Protein AF-A0A953I1R5-F1 (afdb_monomer_lite)

Structure (mmCIF, N/CA/C/O backbone):
data_AF-A0A953I1R5-F1
#
_entry.id   AF-A0A953I1R5-F1
#
loop_
_atom_site.group_PDB
_atom_site.id
_atom_site.type_symbol
_atom_site.label_atom_id
_atom_site.label_alt_id
_atom_site.label_comp_id
_atom_site.label_asym_id
_atom_site.label_entity_id
_atom_site.label_seq_id
_atom_site.pdbx_PDB_ins_code
_atom_site.Cartn_x
_atom_site.Cartn_y
_atom_site.Cartn_z
_atom_site.occupancy
_atom_site.B_iso_or_equiv
_atom_site.auth_seq_id
_atom_site.auth_comp_id
_atom_site.auth_asym_id
_atom_site.auth_atom_id
_atom_site.pdbx_PDB_model_num
ATOM 1 N N . MET A 1 1 ? -12.303 -5.192 21.253 1.00 54.03 1 MET A N 1
ATOM 2 C CA . MET A 1 1 ? -12.547 -4.640 19.901 1.00 54.03 1 MET A CA 1
ATOM 3 C C . MET A 1 1 ? -11.752 -5.484 18.921 1.00 54.03 1 MET A C 1
ATOM 5 O O . MET A 1 1 ? -10.636 -5.844 19.264 1.00 54.03 1 MET A O 1
ATOM 9 N N . ALA A 1 2 ? -12.316 -5.871 17.775 1.00 63.72 2 ALA A N 1
ATOM 10 C CA . ALA A 1 2 ? -11.553 -6.625 16.780 1.00 63.72 2 ALA A CA 1
ATOM 11 C C . ALA A 1 2 ? -10.556 -5.683 16.089 1.00 63.72 2 ALA A C 1
ATOM 13 O O . ALA A 1 2 ? -10.964 -4.661 15.534 1.00 63.72 2 ALA A O 1
ATOM 14 N N . THR A 1 3 ? -9.266 -6.005 16.151 1.00 85.06 3 THR A N 1
ATOM 15 C CA . THR A 1 3 ? -8.226 -5.264 15.433 1.00 85.06 3 THR A CA 1
ATOM 16 C C . THR A 1 3 ? -8.381 -5.533 13.940 1.00 85.06 3 THR A C 1
ATOM 18 O O . THR A 1 3 ? -8.310 -6.681 13.507 1.00 85.06 3 THR A O 1
ATOM 21 N N . VAL A 1 4 ? -8.634 -4.482 13.156 1.00 92.19 4 VAL A N 1
ATOM 22 C CA . VAL A 1 4 ? -8.789 -4.595 11.695 1.00 92.19 4 VAL A CA 1
ATOM 23 C C . VAL A 1 4 ? -7.473 -4.403 10.957 1.00 92.19 4 VAL A C 1
ATOM 25 O O . VAL A 1 4 ? -7.328 -4.903 9.850 1.00 92.19 4 VAL A O 1
ATOM 28 N N . CYS A 1 5 ? -6.504 -3.721 11.565 1.00 94.19 5 CYS A N 1
ATOM 29 C CA . CYS A 1 5 ? -5.154 -3.588 11.037 1.00 94.19 5 CYS A CA 1
ATOM 30 C C . CYS A 1 5 ? -4.293 -4.782 11.456 1.00 94.19 5 CYS A C 1
ATOM 32 O O . CYS A 1 5 ? -4.178 -5.100 12.639 1.00 94.19 5 CYS A O 1
ATOM 34 N N . ARG A 1 6 ? -3.672 -5.433 10.481 1.00 95.06 6 ARG A N 1
ATOM 35 C CA . ARG A 1 6 ? -2.666 -6.472 10.678 1.00 95.06 6 ARG A CA 1
ATOM 36 C C . ARG A 1 6 ? -1.278 -5.848 10.738 1.00 95.06 6 ARG A C 1
ATOM 38 O O . ARG A 1 6 ? -1.014 -4.852 10.074 1.00 95.06 6 ARG A O 1
ATOM 45 N N . VAL A 1 7 ? -0.398 -6.460 11.521 1.00 96.06 7 VAL A N 1
ATOM 46 C CA . VAL A 1 7 ? 1.007 -6.034 11.667 1.00 96.06 7 VAL A CA 1
ATOM 47 C C . VAL A 1 7 ? 1.977 -6.993 10.977 1.00 96.06 7 VAL A C 1
ATOM 49 O O . VAL A 1 7 ? 3.136 -6.669 10.772 1.00 96.06 7 VAL A O 1
ATOM 52 N N . ASP A 1 8 ? 1.490 -8.173 10.598 1.00 96.25 8 ASP A N 1
ATOM 53 C CA . ASP A 1 8 ? 2.244 -9.284 10.015 1.00 96.25 8 ASP A CA 1
ATOM 54 C C . ASP A 1 8 ? 1.942 -9.502 8.525 1.00 96.25 8 ASP A C 1
ATOM 56 O O . ASP A 1 8 ? 2.691 -10.186 7.830 1.00 96.25 8 ASP A O 1
ATOM 60 N N . THR A 1 9 ? 0.838 -8.938 8.034 1.00 97.12 9 THR A N 1
ATOM 61 C CA . THR A 1 9 ? 0.295 -9.178 6.693 1.00 97.12 9 THR A CA 1
ATOM 62 C C . THR A 1 9 ? -0.215 -7.876 6.094 1.00 97.12 9 THR A C 1
ATOM 64 O O . THR A 1 9 ? -0.887 -7.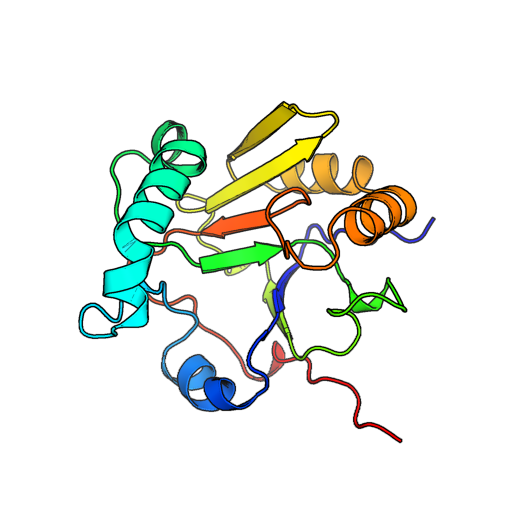093 6.765 1.00 97.12 9 THR A O 1
ATOM 67 N N . LEU A 1 10 ? 0.058 -7.666 4.811 1.00 97.50 10 LEU A N 1
ATOM 68 C CA . LEU A 1 10 ? -0.405 -6.527 4.033 1.00 97.50 10 LEU A CA 1
ATOM 69 C C . LEU A 1 10 ? -1.263 -7.006 2.863 1.00 97.50 10 LEU A C 1
ATOM 71 O O . LEU A 1 10 ? -0.975 -8.012 2.220 1.00 97.50 10 LEU A O 1
ATOM 75 N N . TYR A 1 11 ? -2.333 -6.275 2.572 1.00 96.56 11 TYR A N 1
ATOM 76 C CA . TYR A 1 11 ? -3.325 -6.680 1.587 1.00 96.56 11 TYR A CA 1
ATOM 77 C C . TYR A 1 11 ? -3.275 -5.809 0.338 1.00 96.56 11 TYR A C 1
ATOM 79 O O . TYR A 1 11 ? -3.379 -4.583 0.419 1.00 96.56 11 TYR A O 1
ATOM 87 N N . HIS A 1 12 ? -3.211 -6.454 -0.824 1.00 95.75 12 HIS A N 1
ATOM 88 C CA . HIS A 1 12 ? -3.474 -5.830 -2.117 1.00 95.75 12 HIS A CA 1
ATOM 89 C C . HIS A 1 12 ? -4.841 -6.289 -2.635 1.00 95.75 12 HIS A C 1
ATOM 91 O O . HIS A 1 12 ? -5.020 -7.459 -2.974 1.00 95.75 12 HIS A O 1
ATOM 97 N N . TYR A 1 13 ? -5.824 -5.388 -2.675 1.00 93.62 13 TYR A N 1
ATOM 98 C CA . TYR A 1 13 ? -7.179 -5.707 -3.136 1.00 93.62 13 TYR A CA 1
ATOM 99 C C . TYR A 1 13 ? -7.302 -5.537 -4.652 1.00 93.62 13 TYR A C 1
ATOM 101 O O . TYR A 1 13 ? -6.965 -4.486 -5.201 1.00 93.62 13 TYR A O 1
ATOM 109 N N . LEU A 1 14 ? -7.855 -6.545 -5.327 1.00 92.31 14 LEU A N 1
ATOM 110 C CA . LEU A 1 14 ? -8.052 -6.520 -6.773 1.00 92.31 14 LEU A CA 1
ATOM 111 C C . LEU A 1 14 ? -9.324 -5.755 -7.139 1.00 92.31 14 LEU A C 1
ATOM 113 O O . LEU A 1 14 ? -10.429 -6.297 -7.204 1.00 92.31 14 LEU A O 1
ATOM 117 N N . MET A 1 15 ? -9.157 -4.461 -7.406 1.00 85.88 15 MET A N 1
ATOM 118 C CA . MET A 1 15 ? -10.264 -3.568 -7.767 1.00 85.88 15 MET A CA 1
ATOM 119 C C . MET A 1 15 ? -10.933 -3.967 -9.093 1.00 85.88 15 MET A C 1
ATOM 121 O O . MET A 1 15 ? -12.148 -3.853 -9.226 1.00 85.88 15 MET A O 1
ATOM 125 N N . GLY A 1 16 ? -10.149 -4.475 -10.051 1.00 82.75 16 GLY A N 1
ATOM 126 C CA . GLY A 1 16 ? -10.625 -4.939 -11.361 1.00 82.75 16 GLY A CA 1
ATOM 127 C C . GLY A 1 16 ? -11.177 -6.368 -11.381 1.00 82.75 16 GLY A C 1
ATOM 128 O O . GLY A 1 16 ? -11.577 -6.831 -12.439 1.00 82.75 16 GLY A O 1
ATOM 129 N N . GLY A 1 17 ? -11.209 -7.066 -10.240 1.00 84.88 17 GLY A N 1
ATOM 130 C CA . GLY A 1 17 ? -11.555 -8.489 -10.183 1.00 84.88 17 GLY A CA 1
ATOM 131 C C . GLY A 1 17 ? -10.376 -9.412 -10.504 1.00 84.88 17 GLY A C 1
ATOM 132 O O . GLY A 1 17 ? -9.219 -8.998 -10.476 1.00 84.88 17 GLY A O 1
ATOM 133 N N . ASP A 1 18 ? -10.689 -10.677 -10.780 1.00 91.62 18 ASP A N 1
ATOM 134 C CA . ASP A 1 18 ? -9.712 -11.773 -10.847 1.00 91.62 18 ASP A CA 1
ATOM 135 C C . ASP A 1 18 ? -9.003 -11.894 -12.209 1.00 91.62 18 ASP A C 1
ATOM 137 O O . ASP A 1 18 ? -8.084 -12.698 -12.348 1.00 91.62 18 ASP A O 1
ATOM 141 N N . GLU A 1 19 ? -9.384 -11.096 -13.213 1.00 89.62 19 GLU A N 1
ATOM 142 C CA . GLU A 1 19 ? -8.840 -11.170 -14.582 1.00 89.62 19 GLU A CA 1
ATOM 143 C C . GLU A 1 19 ? -7.319 -10.970 -14.641 1.00 89.62 19 GLU A C 1
ATOM 145 O O . GLU A 1 19 ? -6.639 -11.563 -15.476 1.00 89.62 19 GLU A O 1
ATOM 150 N N . SER A 1 20 ? -6.765 -10.163 -13.733 1.00 89.12 20 SER A N 1
ATOM 151 C CA . SER A 1 20 ? -5.326 -9.903 -13.659 1.00 89.12 20 SER A CA 1
ATOM 152 C C . SER A 1 20 ? -4.541 -10.977 -12.899 1.00 89.12 20 SER A C 1
ATOM 154 O O . SER A 1 20 ? -3.313 -10.998 -13.005 1.00 89.12 20 SER A O 1
ATOM 156 N N . LEU A 1 21 ? -5.202 -11.883 -12.163 1.00 94.00 21 LEU A N 1
ATOM 157 C CA . LEU A 1 21 ? -4.527 -12.875 -11.316 1.00 94.00 21 LEU A CA 1
ATOM 158 C C . LEU A 1 21 ? -3.506 -13.738 -12.063 1.00 94.00 21 LEU A C 1
ATOM 160 O O . LEU A 1 21 ? -2.417 -13.905 -11.519 1.00 94.00 21 LEU A O 1
ATOM 164 N N . PRO A 1 22 ? -3.780 -14.273 -13.273 1.00 94.81 22 PRO A N 1
ATOM 165 C CA . PRO A 1 22 ? -2.790 -15.082 -13.980 1.00 94.81 22 PRO A CA 1
ATOM 166 C C . PRO A 1 22 ? -1.490 -14.314 -14.242 1.00 94.81 22 PRO A C 1
ATOM 168 O O . PRO A 1 22 ? -0.408 -14.844 -14.017 1.00 94.81 22 PRO A O 1
ATOM 171 N N . GLY A 1 23 ? -1.591 -13.042 -14.644 1.00 93.75 23 GLY A N 1
ATOM 172 C CA . GLY A 1 23 ? -0.425 -12.188 -14.870 1.00 93.75 23 GLY A CA 1
ATOM 173 C C . GLY A 1 23 ? 0.314 -11.832 -13.580 1.00 93.75 23 GLY A C 1
ATOM 174 O O . GLY A 1 23 ? 1.541 -11.794 -13.577 1.00 93.75 23 GLY A O 1
ATOM 175 N N . ILE A 1 24 ? -0.415 -11.616 -12.480 1.00 95.56 24 ILE A N 1
ATOM 176 C CA . ILE A 1 24 ? 0.181 -11.348 -11.164 1.00 95.56 24 ILE A CA 1
ATOM 177 C C . ILE A 1 24 ? 0.905 -12.586 -10.620 1.00 95.56 24 ILE A C 1
ATOM 179 O O . ILE A 1 24 ? 1.974 -12.457 -10.037 1.00 95.56 24 ILE A O 1
ATOM 183 N N . LEU A 1 25 ? 0.352 -13.785 -10.806 1.00 96.50 25 LEU A N 1
ATOM 184 C CA . LEU A 1 25 ? 0.991 -15.028 -10.363 1.00 96.50 25 LEU A CA 1
ATOM 185 C C . LEU A 1 25 ? 2.245 -15.363 -11.182 1.00 96.50 25 LEU A C 1
ATOM 187 O O . LEU A 1 25 ? 3.173 -15.953 -10.643 1.00 96.50 25 LEU A O 1
ATOM 191 N N . ASP A 1 26 ? 2.277 -14.978 -12.459 1.00 96.38 26 ASP A N 1
ATOM 192 C CA . ASP A 1 26 ? 3.429 -15.173 -13.347 1.00 96.38 26 ASP A CA 1
ATOM 193 C C . ASP A 1 26 ? 4.551 -14.152 -13.087 1.00 96.38 26 ASP A C 1
ATOM 195 O O . ASP A 1 26 ? 5.720 -14.511 -12.975 1.00 96.38 26 ASP A O 1
ATOM 199 N N . LYS A 1 27 ? 4.202 -12.864 -12.963 1.00 94.88 27 LYS A N 1
ATOM 200 C CA . LYS A 1 27 ? 5.173 -11.750 -12.964 1.00 94.88 27 LYS A CA 1
ATOM 201 C C . LYS A 1 27 ? 5.324 -11.037 -11.622 1.00 94.88 27 LYS A C 1
ATOM 203 O O . LYS A 1 27 ? 6.170 -10.153 -11.491 1.00 94.88 27 LYS A O 1
ATOM 208 N N . GLY A 1 28 ? 4.496 -11.384 -10.643 1.00 96.00 28 GLY A N 1
ATOM 209 C CA . GLY A 1 28 ? 4.342 -10.637 -9.401 1.00 96.00 28 GLY A CA 1
ATOM 210 C C . GLY A 1 28 ? 3.481 -9.378 -9.550 1.00 96.00 28 GLY A C 1
ATOM 211 O O . GLY A 1 28 ? 2.955 -9.047 -10.616 1.00 96.00 28 GLY A O 1
ATOM 212 N N . LEU A 1 29 ? 3.340 -8.649 -8.444 1.00 96.19 29 LEU A N 1
ATOM 213 C CA . LEU A 1 29 ? 2.761 -7.310 -8.426 1.00 96.19 29 LEU A CA 1
ATOM 214 C C . LEU A 1 29 ? 3.798 -6.308 -8.925 1.00 96.19 29 LEU A C 1
ATOM 216 O O . LEU A 1 29 ? 4.806 -6.061 -8.265 1.00 96.19 29 LEU A O 1
ATOM 220 N N . LEU A 1 30 ? 3.526 -5.724 -10.087 1.00 94.94 30 LEU A N 1
ATOM 221 C CA . LEU A 1 30 ? 4.388 -4.738 -10.727 1.00 94.94 30 LEU A CA 1
ATOM 222 C C . LEU A 1 30 ? 3.835 -3.319 -10.536 1.00 94.94 30 LEU A C 1
ATOM 224 O O . LEU A 1 30 ? 2.613 -3.131 -10.591 1.00 94.94 30 LEU A O 1
ATOM 228 N N . PRO A 1 31 ? 4.701 -2.303 -10.364 1.00 93.62 31 PRO A N 1
ATOM 229 C CA . PRO A 1 31 ? 4.267 -0.915 -10.431 1.00 93.62 31 PRO A CA 1
ATOM 230 C C . PRO A 1 31 ? 3.727 -0.601 -11.835 1.00 93.62 31 PRO A C 1
ATOM 232 O O . PRO A 1 31 ? 4.187 -1.152 -12.834 1.00 93.62 31 PRO A O 1
ATOM 235 N N . ALA A 1 32 ? 2.772 0.324 -11.940 1.00 90.69 32 ALA A N 1
ATOM 236 C CA . ALA A 1 32 ? 2.209 0.765 -13.219 1.00 90.69 32 ALA A CA 1
ATOM 237 C C . ALA A 1 32 ? 3.280 1.277 -14.201 1.00 90.69 32 ALA A C 1
ATOM 239 O O . ALA A 1 32 ? 3.149 1.076 -15.407 1.00 90.69 32 ALA A O 1
ATOM 240 N N . SER A 1 33 ? 4.366 1.868 -13.695 1.00 92.94 33 SER A N 1
ATOM 241 C CA . SER A 1 33 ? 5.508 2.302 -14.512 1.00 92.94 33 SER A CA 1
ATOM 242 C C . SER A 1 33 ? 6.276 1.159 -15.190 1.00 92.94 33 SER A C 1
ATOM 244 O O . SER A 1 33 ? 7.070 1.428 -16.083 1.00 92.94 33 SER A O 1
ATOM 246 N N . ALA A 1 34 ? 6.038 -0.106 -14.818 1.00 94.06 34 ALA A N 1
ATOM 247 C CA . ALA A 1 34 ? 6.557 -1.269 -15.545 1.00 94.06 34 ALA A CA 1
ATOM 248 C C . ALA A 1 34 ? 5.875 -1.472 -16.915 1.00 94.06 34 ALA A C 1
ATOM 250 O O . ALA A 1 34 ? 6.327 -2.287 -17.717 1.00 94.06 34 ALA A O 1
ATOM 251 N N . PHE A 1 35 ? 4.800 -0.728 -17.199 1.00 92.44 35 PHE A N 1
ATOM 252 C CA . PHE A 1 35 ? 4.043 -0.781 -18.450 1.00 92.44 35 PHE A CA 1
ATOM 253 C C . PHE A 1 35 ? 4.022 0.600 -19.133 1.00 92.44 35 PHE A C 1
ATOM 255 O O . PHE A 1 35 ? 2.953 1.215 -19.238 1.00 92.44 35 PHE A O 1
ATOM 262 N N . PRO A 1 36 ? 5.181 1.110 -19.599 1.00 91.69 36 PRO A N 1
ATOM 263 C CA . PRO A 1 36 ? 5.314 2.483 -20.097 1.00 91.69 36 PRO A CA 1
ATOM 264 C C . PRO A 1 36 ? 4.455 2.780 -21.335 1.00 91.69 36 PRO A C 1
ATOM 266 O O . PRO A 1 36 ? 4.007 3.907 -21.532 1.00 91.69 36 PRO A O 1
ATOM 269 N N . GLU A 1 37 ? 4.173 1.752 -22.132 1.00 93.31 37 GLU A N 1
ATOM 270 C CA . GLU A 1 37 ? 3.337 1.842 -23.334 1.00 93.31 37 GLU A CA 1
ATOM 271 C C . GLU A 1 37 ? 1.832 1.853 -23.027 1.00 93.31 37 GLU A C 1
ATOM 273 O O . GLU A 1 37 ? 1.013 2.069 -23.916 1.00 93.31 37 GLU A O 1
ATOM 278 N N . SER A 1 38 ? 1.427 1.590 -21.779 1.00 91.75 38 SER A N 1
ATOM 279 C CA . SER A 1 38 ? 0.006 1.576 -21.437 1.00 91.75 38 SER A CA 1
ATOM 280 C C . SER A 1 38 ? -0.558 2.999 -21.384 1.00 91.75 38 SER A C 1
ATOM 282 O O . SER A 1 38 ? -0.025 3.865 -20.688 1.00 91.75 38 SER A O 1
ATOM 284 N N . GLU A 1 39 ? -1.703 3.228 -22.038 1.00 91.62 39 GLU A N 1
ATOM 285 C CA . GLU A 1 39 ? -2.421 4.514 -21.978 1.00 91.62 39 GLU A CA 1
ATOM 286 C C . GLU A 1 39 ? -2.694 4.945 -20.531 1.00 91.62 39 GLU A C 1
ATOM 288 O O . GLU A 1 39 ? -2.645 6.125 -20.181 1.00 91.62 39 GLU A O 1
ATOM 293 N N . ARG A 1 40 ? -2.956 3.964 -19.657 1.00 85.75 40 ARG A N 1
ATOM 294 C CA . ARG A 1 40 ? -3.152 4.194 -18.228 1.00 85.75 40 ARG A CA 1
ATOM 295 C C . ARG A 1 40 ? -1.906 4.798 -17.585 1.00 85.75 40 ARG A C 1
ATOM 297 O O . ARG A 1 40 ? -2.040 5.785 -16.870 1.00 85.75 40 ARG A O 1
ATOM 304 N N . TRP A 1 41 ? -0.720 4.233 -17.808 1.00 92.38 41 TRP A N 1
ATOM 305 C CA . TRP A 1 41 ? 0.510 4.801 -17.257 1.00 92.38 41 TRP A CA 1
ATOM 306 C C . TRP A 1 41 ? 0.746 6.214 -17.785 1.00 92.38 41 TRP A C 1
ATOM 308 O O . TRP A 1 41 ? 0.884 7.136 -16.988 1.00 92.38 41 TRP A O 1
ATOM 318 N N . GLN A 1 42 ? 0.681 6.404 -19.102 1.00 92.94 42 GLN A N 1
ATOM 319 C CA . GLN A 1 42 ? 0.908 7.709 -19.730 1.00 92.94 42 GLN A CA 1
ATOM 320 C C . GLN A 1 42 ? -0.043 8.787 -19.187 1.00 92.94 42 GLN A C 1
ATOM 322 O O . GLN A 1 42 ? 0.362 9.921 -18.943 1.00 92.94 42 GLN A O 1
ATOM 327 N N . ARG A 1 43 ? -1.305 8.427 -18.921 1.00 93.81 43 ARG A N 1
ATOM 328 C CA . ARG A 1 43 ? -2.299 9.338 -18.342 1.00 93.81 43 ARG A CA 1
ATOM 329 C C . ARG A 1 43 ? -2.045 9.671 -16.869 1.00 93.81 43 ARG A C 1
ATOM 331 O O . ARG A 1 43 ? -2.379 10.773 -16.440 1.00 93.81 43 ARG A O 1
ATOM 338 N N . PHE A 1 44 ? -1.527 8.727 -16.085 1.00 92.00 44 PHE A N 1
ATOM 339 C CA . PHE A 1 44 ? -1.412 8.853 -14.626 1.00 92.00 44 PHE A CA 1
ATOM 340 C C . PHE A 1 44 ? 0.024 9.037 -14.117 1.00 92.00 44 PHE A C 1
ATOM 342 O O . PHE A 1 44 ? 0.217 9.182 -12.912 1.00 92.00 44 PHE A O 1
ATOM 349 N N . GLU A 1 45 ? 1.033 9.080 -14.988 1.00 94.00 45 GLU A N 1
ATOM 350 C CA . GLU A 1 45 ? 2.438 9.232 -14.595 1.00 94.00 45 GLU A CA 1
ATOM 351 C C . GLU A 1 45 ? 2.659 10.458 -13.697 1.00 94.00 45 GLU A C 1
ATOM 353 O O . GLU A 1 45 ? 3.263 10.343 -12.630 1.00 94.00 45 GLU A O 1
ATOM 358 N N . SER A 1 46 ? 2.142 11.626 -14.091 1.00 92.50 46 SER A N 1
ATOM 359 C CA . SER A 1 46 ? 2.301 12.871 -13.324 1.00 92.50 46 SER A CA 1
ATOM 360 C C . SER A 1 46 ? 1.700 12.767 -11.921 1.00 92.50 46 SER A C 1
ATOM 362 O O . SER A 1 46 ? 2.283 13.255 -10.951 1.00 92.50 46 SER A O 1
ATOM 364 N N . PHE A 1 47 ? 0.571 12.071 -11.799 1.00 92.00 47 PHE A N 1
ATOM 365 C CA . PHE A 1 47 ? -0.073 11.791 -10.525 1.00 92.00 47 PHE A CA 1
ATOM 366 C C . PHE A 1 47 ? 0.790 10.879 -9.645 1.00 92.00 47 PHE A C 1
ATOM 368 O O . PHE A 1 47 ? 1.039 11.214 -8.489 1.00 92.00 47 PHE A O 1
ATOM 375 N N . TYR A 1 48 ? 1.320 9.780 -10.190 1.00 91.44 48 TYR A N 1
ATOM 376 C CA . TYR A 1 48 ? 2.207 8.882 -9.443 1.00 91.44 48 TYR A CA 1
ATOM 377 C C . TYR A 1 48 ? 3.520 9.552 -9.026 1.00 91.44 48 TYR A C 1
ATOM 379 O O . TYR A 1 48 ? 3.992 9.336 -7.912 1.00 91.44 48 TYR A O 1
ATOM 387 N N . ARG A 1 49 ? 4.090 10.410 -9.878 1.00 92.81 49 ARG A N 1
ATOM 388 C CA . ARG A 1 49 ? 5.261 11.225 -9.523 1.00 92.81 49 ARG A CA 1
ATOM 389 C C . ARG A 1 49 ? 4.957 12.185 -8.382 1.00 92.81 49 ARG A C 1
ATOM 391 O O . ARG A 1 49 ? 5.751 12.287 -7.455 1.00 92.81 49 ARG A O 1
ATOM 398 N N . SER A 1 50 ? 3.799 12.844 -8.416 1.00 91.88 50 SER A N 1
ATOM 399 C CA . SER A 1 50 ? 3.363 13.718 -7.323 1.00 91.88 50 SER A CA 1
ATOM 400 C C . SER A 1 50 ? 3.169 12.945 -6.017 1.00 91.88 50 SER A C 1
ATOM 402 O O . SER A 1 50 ? 3.601 13.406 -4.963 1.00 91.88 50 SER A O 1
ATOM 404 N N . LEU A 1 51 ? 2.577 11.751 -6.088 1.00 90.12 51 LEU A N 1
ATOM 405 C CA . LEU A 1 51 ? 2.427 10.859 -4.943 1.00 90.12 51 LEU A CA 1
ATOM 406 C C . LEU A 1 51 ? 3.763 10.453 -4.337 1.00 90.12 51 LEU A C 1
ATOM 408 O O . LEU A 1 51 ? 3.955 10.555 -3.129 1.00 90.12 51 LEU A O 1
ATOM 412 N N . TYR A 1 52 ? 4.693 10.023 -5.181 1.00 92.62 52 TYR A N 1
ATOM 413 C CA . TYR A 1 52 ? 6.033 9.667 -4.751 1.00 92.62 52 TYR A CA 1
ATOM 414 C C . TYR A 1 52 ? 6.740 10.856 -4.096 1.00 92.62 52 TYR A C 1
ATOM 416 O O . TYR A 1 52 ? 7.275 10.707 -3.004 1.00 92.62 52 TYR A O 1
ATOM 424 N N . ALA A 1 53 ? 6.697 12.044 -4.704 1.00 93.56 53 ALA A N 1
ATOM 425 C CA . ALA A 1 53 ? 7.319 13.243 -4.140 1.00 93.56 53 ALA A CA 1
ATOM 426 C C . ALA A 1 53 ? 6.768 13.585 -2.742 1.00 93.56 53 ALA A C 1
ATOM 428 O O . ALA A 1 53 ? 7.501 14.022 -1.860 1.00 93.56 53 ALA A O 1
ATOM 429 N N . GLN A 1 54 ? 5.471 13.351 -2.518 1.00 90.88 54 GLN A N 1
ATOM 430 C CA . GLN A 1 54 ? 4.823 13.624 -1.234 1.00 90.88 54 GLN A CA 1
ATOM 431 C C . G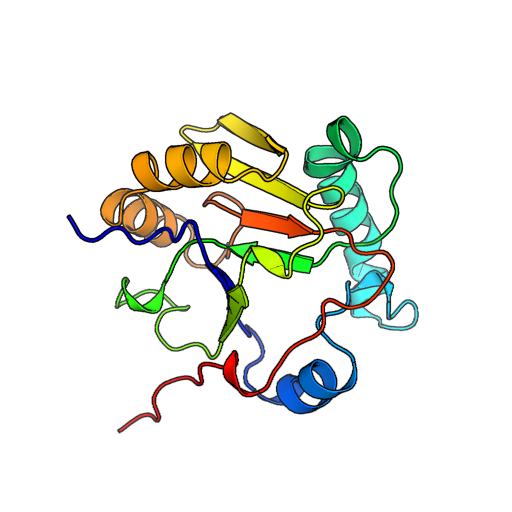LN A 1 54 ? 5.076 12.542 -0.177 1.00 90.88 54 GLN A C 1
ATOM 433 O O . GLN A 1 54 ? 5.208 12.865 1.001 1.00 90.88 54 GLN A O 1
ATOM 438 N N . TRP A 1 55 ? 5.069 11.265 -0.563 1.00 90.50 55 TRP A N 1
ATOM 439 C CA . TRP A 1 55 ? 5.048 10.143 0.387 1.00 90.50 55 TRP A CA 1
ATOM 440 C C . TRP A 1 55 ? 6.379 9.414 0.510 1.00 90.50 55 TRP A C 1
ATOM 442 O O . TRP A 1 55 ? 6.667 8.832 1.545 1.00 90.50 55 TRP A O 1
ATOM 452 N N . ALA A 1 56 ? 7.170 9.381 -0.550 1.00 92.75 56 ALA A N 1
ATOM 453 C CA . ALA A 1 56 ? 8.303 8.477 -0.658 1.00 92.75 56 ALA A CA 1
ATOM 454 C C . ALA A 1 56 ? 9.623 9.228 -0.759 1.00 92.75 56 ALA A C 1
ATOM 456 O O . ALA A 1 56 ? 10.558 8.883 -0.049 1.00 92.75 56 ALA A O 1
ATOM 457 N N . GLU A 1 57 ? 9.701 10.276 -1.580 1.00 94.56 57 GLU A N 1
ATOM 458 C CA . GLU A 1 57 ? 10.945 11.003 -1.847 1.00 94.56 57 GLU A CA 1
ATOM 459 C C . GLU A 1 57 ? 11.687 11.471 -0.584 1.00 94.56 57 GLU A C 1
ATOM 461 O O . GLU A 1 57 ? 12.897 11.239 -0.512 1.00 94.56 57 GLU A O 1
ATOM 466 N N . PRO A 1 58 ? 11.016 12.014 0.456 1.00 93.81 58 PRO A N 1
ATOM 467 C CA . PRO A 1 58 ? 11.696 12.420 1.687 1.00 93.81 58 PRO A CA 1
ATOM 468 C C . PRO A 1 58 ? 12.384 11.275 2.448 1.00 93.81 58 PRO A C 1
ATOM 470 O O . PRO A 1 58 ? 13.256 11.538 3.272 1.00 93.81 58 PRO A O 1
ATOM 473 N N . LEU A 1 59 ? 11.980 10.024 2.205 1.00 94.88 59 LEU A N 1
ATOM 474 C CA . LEU A 1 59 ? 12.474 8.836 2.907 1.00 94.88 59 LEU A CA 1
ATOM 475 C C . LEU A 1 59 ? 13.330 7.926 2.013 1.00 94.88 59 LEU A C 1
ATOM 477 O O . LEU A 1 59 ? 14.294 7.334 2.487 1.00 94.88 59 LEU A O 1
ATOM 481 N N . LEU A 1 60 ? 12.981 7.807 0.730 1.00 94.12 60 LEU A N 1
ATOM 482 C CA . LEU A 1 60 ? 13.535 6.828 -0.213 1.00 94.12 60 LEU A CA 1
ATOM 483 C C . LEU A 1 60 ? 14.432 7.458 -1.294 1.00 94.12 60 LEU A C 1
ATOM 485 O O . LEU A 1 60 ? 15.085 6.741 -2.065 1.00 94.12 60 LEU A O 1
ATOM 489 N N . GLY A 1 61 ? 14.481 8.793 -1.361 1.00 92.94 61 GLY A N 1
ATOM 490 C CA . GLY A 1 61 ? 15.256 9.539 -2.348 1.00 92.94 61 GLY A CA 1
ATOM 491 C C . GLY A 1 61 ? 14.554 9.637 -3.710 1.00 92.94 61 GLY A C 1
ATOM 492 O O . GLY A 1 61 ? 13.329 9.618 -3.762 1.00 92.94 61 GLY A O 1
ATOM 493 N N . PRO A 1 62 ? 15.284 9.764 -4.829 1.00 91.44 62 PRO A N 1
ATOM 494 C CA . PRO A 1 62 ? 14.722 10.163 -6.122 1.00 91.44 62 PRO A CA 1
ATOM 495 C C . PRO A 1 62 ? 13.684 9.181 -6.676 1.00 91.44 62 PRO A C 1
ATOM 497 O O . PRO A 1 62 ? 13.764 7.979 -6.430 1.00 91.44 62 PRO A O 1
ATOM 500 N N . PHE A 1 63 ? 12.749 9.698 -7.481 1.00 89.62 63 PHE A N 1
ATOM 501 C CA . PHE A 1 63 ? 11.693 8.914 -8.129 1.00 89.62 63 PHE A CA 1
ATOM 502 C C . PHE A 1 63 ? 12.240 7.717 -8.915 1.00 89.62 63 PHE A C 1
ATOM 504 O O . PHE A 1 63 ? 13.041 7.895 -9.834 1.00 89.62 63 PHE A O 1
ATOM 511 N N . ARG A 1 64 ? 11.739 6.515 -8.604 1.00 87.12 64 ARG A N 1
ATOM 512 C CA . ARG A 1 64 ? 12.117 5.261 -9.283 1.00 87.12 64 ARG A CA 1
ATOM 513 C C . ARG A 1 64 ? 10.984 4.711 -10.142 1.00 87.12 64 ARG A C 1
ATOM 515 O O . ARG A 1 64 ? 11.158 4.463 -11.330 1.00 87.12 64 ARG A O 1
ATOM 522 N N . ASN A 1 65 ? 9.809 4.543 -9.543 1.00 91.50 65 ASN A N 1
ATOM 523 C CA . ASN A 1 65 ? 8.647 3.909 -10.156 1.00 91.50 65 ASN A CA 1
ATOM 524 C C . ASN A 1 65 ? 7.349 4.403 -9.498 1.00 91.50 65 ASN A C 1
ATOM 526 O O . ASN A 1 65 ? 7.364 5.167 -8.534 1.00 91.50 65 ASN A O 1
ATOM 530 N N . SER A 1 66 ? 6.208 3.964 -10.028 1.00 91.56 66 SER A N 1
ATOM 531 C CA . SER A 1 66 ? 4.885 4.368 -9.538 1.00 91.56 66 SER A CA 1
ATOM 532 C C . SER A 1 66 ? 4.458 3.728 -8.214 1.00 91.56 66 SER A C 1
ATOM 534 O O . SER A 1 66 ? 3.367 4.024 -7.741 1.00 91.56 66 SER A O 1
ATOM 536 N N . GLY A 1 67 ? 5.243 2.796 -7.679 1.00 93.31 67 GLY A N 1
ATOM 537 C CA . GLY A 1 67 ? 4.909 2.000 -6.508 1.00 93.31 67 GLY A CA 1
ATOM 538 C C . GLY A 1 67 ? 3.825 0.937 -6.717 1.00 93.31 67 GLY A C 1
ATOM 539 O O . GLY A 1 67 ? 3.041 0.963 -7.672 1.00 93.31 67 GLY A O 1
ATOM 540 N N . VAL A 1 68 ? 3.797 -0.004 -5.778 1.00 94.50 68 VAL A N 1
ATOM 541 C CA . VAL A 1 68 ? 2.757 -0.998 -5.520 1.00 94.50 68 VAL A CA 1
ATOM 542 C C . VAL A 1 68 ? 2.172 -0.686 -4.146 1.00 94.50 68 VAL A C 1
ATOM 544 O O . VAL A 1 68 ? 2.899 -0.498 -3.172 1.00 94.50 68 VAL A O 1
ATOM 547 N N . TYR A 1 69 ? 0.847 -0.618 -4.069 1.00 93.50 69 TYR A N 1
ATOM 548 C CA . TYR A 1 69 ? 0.148 -0.152 -2.876 1.00 93.50 69 TYR A CA 1
ATOM 549 C C . TYR A 1 69 ? -0.571 -1.295 -2.167 1.00 93.50 69 TYR A C 1
ATOM 551 O O . TYR A 1 69 ? -1.284 -2.082 -2.796 1.00 93.50 69 TYR A O 1
ATOM 559 N N . PHE A 1 70 ? -0.430 -1.331 -0.849 1.00 95.50 70 PHE A N 1
ATOM 560 C CA . PHE A 1 70 ? -1.055 -2.283 0.057 1.00 95.50 70 PHE A CA 1
ATOM 561 C C . PHE A 1 70 ? -1.739 -1.546 1.206 1.00 95.50 70 PHE A C 1
ATOM 563 O O . PHE A 1 70 ? -1.534 -0.354 1.416 1.00 95.50 70 PHE A O 1
ATOM 570 N N . THR A 1 71 ? -2.525 -2.260 2.000 1.00 95.25 71 THR A N 1
ATOM 571 C CA . THR A 1 71 ? -3.035 -1.766 3.282 1.00 95.25 71 THR A CA 1
ATOM 572 C C . THR A 1 71 ? -2.903 -2.852 4.348 1.00 95.25 71 THR A C 1
ATOM 574 O O . THR A 1 71 ? -3.154 -4.018 4.042 1.00 95.25 71 THR A O 1
ATOM 577 N N . PRO A 1 72 ? -2.551 -2.518 5.602 1.00 96.19 72 PRO A N 1
ATOM 578 C CA . PRO A 1 72 ? -2.659 -3.459 6.712 1.00 96.19 72 PRO A CA 1
ATOM 579 C C . PRO A 1 72 ? -4.116 -3.749 7.098 1.00 96.19 72 PRO A C 1
ATOM 581 O O . PRO A 1 72 ? -4.367 -4.656 7.886 1.00 96.19 72 PRO A O 1
ATOM 584 N N . ILE A 1 73 ? -5.099 -3.004 6.578 1.00 94.94 73 ILE A N 1
ATOM 585 C CA . ILE A 1 73 ? -6.502 -3.202 6.944 1.00 94.94 73 ILE A CA 1
ATOM 586 C C . ILE A 1 73 ? -7.075 -4.458 6.282 1.00 94.94 73 ILE A C 1
ATOM 588 O O . ILE A 1 73 ? -7.210 -4.573 5.057 1.00 94.94 73 ILE A O 1
ATOM 592 N N . ASP A 1 74 ? -7.540 -5.364 7.130 1.00 94.38 74 ASP A N 1
ATOM 593 C CA . ASP A 1 74 ? -8.408 -6.463 6.767 1.00 94.38 74 ASP A CA 1
ATOM 594 C C . ASP A 1 74 ? -9.865 -5.973 6.622 1.00 94.38 74 ASP A C 1
ATOM 596 O O . ASP A 1 74 ? -10.664 -5.973 7.560 1.00 94.38 74 ASP A O 1
ATOM 600 N N . PHE A 1 75 ? -10.242 -5.584 5.402 1.00 92.06 75 PHE A N 1
ATOM 601 C CA . PHE A 1 75 ? -11.611 -5.190 5.070 1.00 92.06 75 PHE A CA 1
ATOM 602 C C . PHE A 1 75 ? -12.608 -6.360 5.090 1.00 92.06 75 PHE A C 1
ATOM 604 O O . PHE A 1 75 ? -13.819 -6.121 5.110 1.00 92.06 75 PHE A O 1
ATOM 611 N N . ARG A 1 76 ? -12.164 -7.624 5.161 1.00 91.00 76 ARG A N 1
ATOM 612 C CA . ARG A 1 76 ? -13.088 -8.748 5.393 1.00 91.00 76 ARG A CA 1
ATOM 613 C C . ARG A 1 76 ? -13.690 -8.687 6.791 1.00 91.00 76 ARG A C 1
ATOM 615 O O . ARG A 1 76 ? -14.844 -9.064 6.960 1.00 91.00 76 ARG A O 1
ATOM 622 N N . LEU A 1 77 ? -12.986 -8.102 7.759 1.00 91.94 77 LEU A N 1
ATOM 623 C CA . LEU A 1 77 ? -13.523 -7.817 9.094 1.00 91.94 77 LEU A CA 1
ATOM 624 C C . LEU A 1 77 ? -14.487 -6.614 9.117 1.00 91.94 77 LEU A C 1
ATOM 626 O O . LEU A 1 77 ? -15.064 -6.291 10.156 1.00 91.94 77 LEU A O 1
ATOM 630 N N . LEU A 1 78 ? -14.694 -5.951 7.974 1.00 89.94 78 LEU A N 1
ATOM 631 C CA . LEU A 1 78 ? -15.527 -4.761 7.829 1.00 89.94 78 LEU A CA 1
ATOM 632 C C . LEU A 1 78 ? -16.672 -4.978 6.821 1.00 89.94 78 LEU A C 1
ATOM 634 O O . LEU A 1 78 ? -16.656 -4.391 5.732 1.00 89.94 78 LEU A O 1
ATOM 638 N N . PRO A 1 79 ? -17.705 -5.780 7.164 1.00 88.88 79 PRO A N 1
ATOM 639 C CA . PRO A 1 79 ? -18.880 -5.956 6.311 1.00 88.88 79 PRO A CA 1
ATOM 640 C C . PRO A 1 79 ? -19.545 -4.619 5.973 1.00 88.88 79 PRO A C 1
ATOM 642 O O . PRO A 1 79 ? -19.596 -3.712 6.809 1.00 88.88 79 PRO A O 1
ATOM 645 N N . GLY A 1 80 ? -20.043 -4.510 4.741 1.00 84.06 80 GLY A N 1
ATOM 646 C CA . GLY A 1 80 ? -20.638 -3.290 4.181 1.00 84.06 80 GLY A CA 1
ATOM 647 C C . GLY A 1 80 ? -19.649 -2.375 3.449 1.00 84.06 80 GLY A C 1
ATOM 648 O O . GLY A 1 80 ? -20.074 -1.442 2.774 1.00 84.06 80 GLY A O 1
ATOM 649 N N . THR A 1 81 ? -18.343 -2.645 3.528 1.00 85.69 81 THR A N 1
ATOM 650 C CA . THR A 1 81 ? -17.349 -1.964 2.685 1.00 85.69 81 THR A CA 1
ATOM 651 C C . THR A 1 81 ? -17.260 -2.626 1.307 1.00 85.69 81 THR A C 1
ATOM 653 O O . THR A 1 81 ? -17.457 -3.833 1.173 1.00 85.69 81 THR A O 1
ATOM 656 N N . TYR A 1 82 ? -16.921 -1.858 0.269 1.00 84.19 82 TYR A N 1
ATOM 657 C CA . TYR A 1 82 ? -16.747 -2.359 -1.103 1.00 84.19 82 TYR A CA 1
ATOM 658 C C . TYR A 1 82 ? -15.657 -3.435 -1.202 1.00 84.19 82 TYR A C 1
ATOM 660 O O . TYR A 1 82 ? -15.741 -4.345 -2.025 1.00 84.19 82 TYR A O 1
ATOM 668 N N . LEU A 1 83 ? -14.643 -3.348 -0.339 1.00 88.62 83 LEU 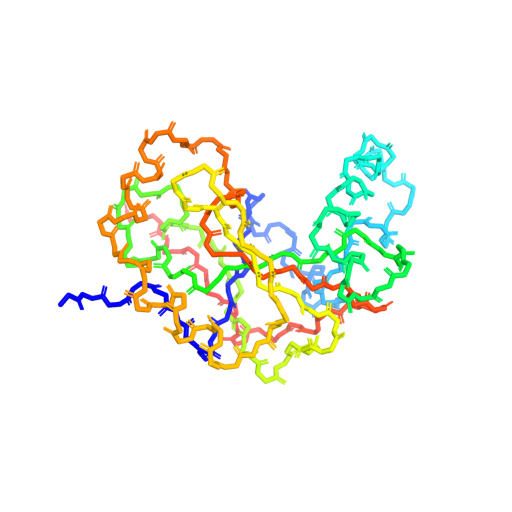A N 1
ATOM 669 C CA . LEU A 1 83 ? -13.490 -4.245 -0.316 1.00 88.62 83 LEU A CA 1
ATOM 670 C C . LEU A 1 83 ? -13.752 -5.552 0.437 1.00 88.62 83 LEU A C 1
ATOM 672 O O . LEU A 1 83 ? -13.029 -6.521 0.228 1.00 88.62 83 LEU A O 1
ATOM 676 N N . HIS A 1 84 ? -14.801 -5.609 1.265 1.00 89.75 84 HIS A N 1
ATOM 677 C CA . HIS A 1 84 ? -15.155 -6.789 2.059 1.00 89.75 84 HIS A CA 1
ATOM 678 C C . HIS A 1 84 ? -15.294 -8.064 1.215 1.00 89.75 84 HIS A C 1
ATOM 680 O O . HIS A 1 84 ? -14.913 -9.146 1.656 1.00 89.75 84 HIS A O 1
ATOM 686 N N . ARG A 1 85 ? -15.820 -7.930 -0.009 1.00 89.12 85 ARG A N 1
ATOM 687 C CA . ARG A 1 85 ? -16.062 -9.040 -0.943 1.00 89.12 85 ARG A CA 1
ATOM 688 C C . ARG A 1 85 ? -15.081 -9.076 -2.111 1.00 89.12 85 ARG A C 1
ATOM 690 O O . ARG A 1 85 ? -15.363 -9.714 -3.114 1.00 89.12 85 ARG A O 1
ATOM 697 N N . ARG A 1 86 ? -13.962 -8.358 -2.040 1.00 90.88 86 ARG A N 1
ATOM 698 C CA . ARG A 1 86 ? -12.975 -8.361 -3.124 1.00 90.88 86 ARG A CA 1
ATOM 699 C C . ARG A 1 86 ? -11.970 -9.481 -2.915 1.00 90.88 86 ARG A C 1
ATOM 701 O O . ARG A 1 86 ? -11.548 -9.749 -1.788 1.00 90.88 86 ARG A O 1
ATOM 708 N N . THR A 1 87 ? -11.557 -10.096 -4.017 1.00 94.69 87 THR A N 1
ATOM 709 C CA . THR A 1 87 ? -10.335 -10.894 -4.024 1.00 94.69 87 THR A CA 1
ATOM 710 C C . THR A 1 87 ? -9.167 -10.006 -3.622 1.00 94.69 87 THR A C 1
ATOM 712 O O . THR A 1 87 ? -9.077 -8.841 -4.025 1.00 94.69 87 THR A O 1
ATOM 715 N N . ARG A 1 88 ? -8.278 -10.555 -2.803 1.00 95.62 88 ARG A N 1
ATOM 716 C CA . ARG A 1 88 ? -7.085 -9.865 -2.326 1.00 95.62 88 ARG A CA 1
ATOM 717 C C . ARG A 1 88 ? -5.893 -10.802 -2.305 1.00 95.62 88 ARG A C 1
ATOM 719 O O . ARG A 1 88 ? -6.049 -12.018 -2.256 1.00 95.62 88 ARG A O 1
ATOM 726 N N . ILE A 1 89 ? -4.714 -10.210 -2.303 1.00 97.44 89 ILE A N 1
ATOM 727 C CA . ILE A 1 89 ? -3.450 -10.901 -2.096 1.00 97.44 89 ILE A CA 1
ATOM 728 C C . ILE A 1 89 ? -2.971 -10.515 -0.698 1.00 97.44 89 ILE A C 1
ATOM 730 O O . ILE A 1 89 ? -2.771 -9.329 -0.430 1.00 97.44 89 ILE A O 1
ATOM 734 N N . ALA A 1 90 ? -2.859 -11.499 0.190 1.00 97.81 90 ALA A N 1
ATOM 735 C CA . ALA A 1 90 ? -2.400 -11.356 1.567 1.00 97.81 90 ALA A CA 1
ATOM 736 C C . ALA A 1 90 ? -0.889 -11.620 1.632 1.00 97.81 90 ALA A C 1
ATOM 738 O O . ALA A 1 90 ? -0.451 -12.759 1.768 1.00 97.81 90 ALA A O 1
ATOM 739 N N . VAL A 1 91 ? -0.094 -10.566 1.467 1.00 97.69 91 VAL A N 1
ATOM 740 C CA . VAL A 1 91 ? 1.369 -10.645 1.405 1.00 97.69 91 VAL A CA 1
ATOM 741 C C . VAL A 1 91 ? 1.945 -10.572 2.822 1.00 97.69 91 VAL A C 1
ATOM 743 O O . VAL A 1 91 ? 1.670 -9.595 3.525 1.00 97.69 91 VAL A O 1
ATOM 746 N N . PRO A 1 92 ? 2.740 -11.560 3.269 1.00 97.38 92 PRO A N 1
ATOM 747 C CA . PRO A 1 92 ? 3.451 -11.466 4.540 1.00 97.38 92 PRO A CA 1
ATOM 748 C C . PRO A 1 92 ? 4.387 -10.254 4.558 1.00 97.38 92 PRO A C 1
ATOM 750 O O . PRO A 1 92 ? 5.054 -9.970 3.565 1.00 97.38 92 PRO A O 1
ATOM 753 N N . LEU A 1 93 ? 4.492 -9.558 5.692 1.00 96.44 93 LEU A N 1
ATOM 754 C CA . LEU A 1 93 ? 5.374 -8.391 5.814 1.00 96.44 93 LEU A CA 1
ATOM 755 C C . LEU A 1 93 ? 6.842 -8.735 5.505 1.00 96.44 93 LEU A C 1
ATOM 757 O O . LEU A 1 93 ? 7.560 -7.900 4.965 1.00 96.44 93 LEU A O 1
ATOM 761 N N . SER A 1 94 ? 7.270 -9.966 5.800 1.00 96.31 94 SER A N 1
ATOM 762 C CA . SER A 1 94 ? 8.623 -10.464 5.513 1.00 96.31 94 SER A CA 1
ATOM 763 C C . SER A 1 94 ? 8.985 -10.483 4.026 1.00 96.31 94 SER A C 1
ATOM 765 O O . SER A 1 94 ? 10.161 -10.562 3.696 1.00 96.31 94 SER A O 1
ATOM 767 N N . GLU A 1 95 ? 7.991 -10.419 3.141 1.00 96.31 95 GLU A N 1
ATOM 768 C CA . GLU A 1 95 ? 8.155 -10.455 1.683 1.00 96.31 95 GLU A CA 1
ATOM 769 C C . GLU A 1 95 ? 8.146 -9.046 1.069 1.00 96.31 95 GLU A C 1
ATOM 771 O O . GLU A 1 95 ? 8.264 -8.879 -0.145 1.00 96.31 95 GLU A O 1
ATOM 776 N N . ILE A 1 96 ? 7.990 -8.010 1.900 1.00 96.38 96 ILE A N 1
ATOM 777 C CA . ILE A 1 96 ? 8.029 -6.617 1.468 1.00 96.38 96 ILE A CA 1
ATOM 778 C C . ILE A 1 96 ? 9.449 -6.066 1.642 1.00 96.38 96 ILE A C 1
ATOM 780 O O . ILE A 1 96 ? 9.988 -6.138 2.747 1.00 96.38 96 ILE A O 1
ATOM 784 N N . PRO A 1 97 ? 10.049 -5.457 0.599 1.00 94.81 97 PRO A N 1
ATOM 785 C CA . PRO A 1 97 ? 11.327 -4.761 0.724 1.00 94.81 97 PRO A CA 1
ATOM 786 C C . PRO A 1 97 ? 11.135 -3.488 1.558 1.00 94.81 97 PRO A C 1
ATOM 788 O O . PRO A 1 97 ? 10.747 -2.436 1.042 1.00 94.81 97 PRO A O 1
ATOM 791 N N . LEU A 1 98 ? 11.337 -3.601 2.873 1.00 95.25 98 LEU A N 1
ATOM 792 C CA . LEU A 1 98 ? 11.034 -2.546 3.845 1.00 95.25 98 LEU A CA 1
ATOM 793 C C . LEU A 1 98 ? 11.815 -1.256 3.560 1.00 95.25 98 LEU A C 1
ATOM 795 O O . LEU A 1 98 ? 11.292 -0.160 3.735 1.00 95.25 98 LEU A O 1
ATOM 799 N N . GLU A 1 99 ? 13.040 -1.375 3.052 1.00 95.31 99 GLU A N 1
ATOM 800 C CA . GLU A 1 99 ? 13.903 -0.257 2.664 1.00 95.31 99 GLU A CA 1
ATOM 801 C C . GLU A 1 99 ? 13.408 0.511 1.429 1.00 95.31 99 GLU A C 1
ATOM 803 O O . GLU A 1 99 ? 13.916 1.587 1.121 1.00 95.31 99 GLU A O 1
ATOM 808 N N . GLN A 1 100 ? 12.413 -0.032 0.727 1.00 96.06 100 GLN A N 1
ATOM 809 C CA . GLN A 1 100 ? 11.757 0.572 -0.434 1.00 96.06 100 GLN A CA 1
ATOM 810 C C . GLN A 1 100 ? 10.286 0.886 -0.140 1.00 96.06 100 GLN A C 1
ATOM 812 O O . GLN A 1 100 ? 9.514 1.145 -1.065 1.00 96.06 100 GLN A O 1
ATOM 817 N N . ALA A 1 101 ? 9.878 0.840 1.129 1.00 96.94 101 ALA A N 1
ATOM 818 C CA . ALA A 1 101 ? 8.491 0.964 1.531 1.00 96.94 101 ALA A CA 1
ATOM 819 C C . ALA A 1 101 ? 8.275 2.053 2.584 1.00 96.94 101 ALA A C 1
ATOM 821 O O . ALA A 1 101 ? 9.080 2.269 3.491 1.00 96.94 101 ALA A O 1
ATOM 822 N N . VAL A 1 102 ? 7.124 2.710 2.487 1.00 97.25 102 VAL A N 1
ATOM 823 C CA . VAL A 1 102 ? 6.661 3.705 3.458 1.00 97.25 102 VAL A CA 1
ATOM 824 C C . VAL A 1 102 ? 5.261 3.352 3.938 1.00 97.25 102 VAL A C 1
ATOM 826 O O . VAL A 1 102 ? 4.430 2.867 3.165 1.00 97.25 102 VAL A O 1
ATOM 829 N N . LEU A 1 103 ? 4.990 3.624 5.211 1.00 97.19 103 LEU A N 1
ATOM 830 C CA . LEU A 1 103 ? 3.647 3.631 5.773 1.00 97.19 103 LEU A CA 1
ATOM 831 C C . LEU A 1 103 ? 3.119 5.066 5.753 1.00 97.19 103 LEU A C 1
ATOM 833 O O . LEU A 1 103 ? 3.758 5.990 6.259 1.00 97.19 103 LEU A O 1
ATOM 837 N N . THR A 1 104 ? 1.928 5.255 5.194 1.00 95.19 104 THR A N 1
ATOM 838 C CA . THR A 1 104 ? 1.247 6.548 5.174 1.00 95.19 104 THR A CA 1
ATOM 839 C C . THR A 1 104 ? -0.226 6.421 5.538 1.00 95.19 104 THR A C 1
ATOM 841 O O . THR A 1 104 ? -0.874 5.419 5.249 1.00 95.19 104 THR A O 1
ATOM 844 N N . TYR A 1 105 ? -0.757 7.441 6.204 1.00 93.12 105 TYR A N 1
ATOM 845 C CA . TYR A 1 105 ? -2.178 7.607 6.500 1.00 93.12 105 TYR A CA 1
ATOM 846 C C . TYR A 1 105 ? -2.471 9.076 6.798 1.00 93.12 105 TYR A C 1
ATOM 848 O O . TYR A 1 105 ? -1.557 9.865 7.037 1.00 93.12 105 TYR A O 1
ATOM 856 N N . GLU A 1 106 ? -3.741 9.461 6.799 1.00 91.12 106 GLU A N 1
ATOM 857 C CA . GLU A 1 106 ? -4.173 10.796 7.200 1.00 91.12 106 GLU A CA 1
ATOM 858 C C . GLU A 1 106 ? -5.147 10.706 8.364 1.00 91.12 106 GLU A C 1
ATOM 860 O O . GLU A 1 106 ? -6.182 10.046 8.276 1.00 91.12 106 GLU A O 1
ATOM 865 N N . LEU A 1 107 ? -4.827 11.405 9.445 1.00 89.31 107 LEU A N 1
ATOM 866 C CA . LEU A 1 107 ? -5.684 11.518 10.612 1.00 89.31 107 LEU A CA 1
ATOM 867 C C . LEU A 1 107 ? -5.924 12.998 10.901 1.00 89.31 107 LEU A C 1
ATOM 869 O O . LEU A 1 107 ? -4.978 13.778 10.948 1.00 89.31 107 LEU A O 1
ATOM 873 N N . ASP A 1 108 ? -7.192 13.381 11.055 1.00 87.88 108 ASP A N 1
ATOM 874 C CA . ASP A 1 108 ? -7.613 14.751 11.379 1.00 87.88 108 ASP A CA 1
ATOM 875 C C . ASP A 1 108 ? -6.993 15.831 10.470 1.00 87.88 108 ASP A C 1
ATOM 877 O O . ASP A 1 108 ? -6.572 16.897 10.914 1.00 87.88 108 ASP A O 1
ATOM 881 N N . GLY A 1 109 ? -6.916 15.539 9.165 1.00 86.81 109 GLY A N 1
ATOM 882 C CA . GLY A 1 109 ? -6.355 16.437 8.149 1.00 86.81 109 GLY A CA 1
ATOM 883 C C . GLY A 1 109 ? -4.826 16.505 8.140 1.00 86.81 109 GLY A C 1
ATOM 884 O O . GLY A 1 109 ? -4.248 17.265 7.363 1.00 86.81 109 GLY A O 1
ATOM 885 N N . ARG A 1 110 ? -4.152 15.710 8.977 1.00 90.50 110 ARG A N 1
ATOM 886 C CA . ARG A 1 110 ? -2.696 15.602 9.010 1.00 90.50 110 ARG A CA 1
ATOM 887 C C . ARG A 1 110 ? -2.239 14.288 8.395 1.00 90.50 110 ARG A C 1
ATOM 889 O O . ARG A 1 110 ? -2.573 13.202 8.863 1.00 90.50 110 ARG A O 1
ATOM 896 N N . ARG A 1 111 ? -1.412 14.412 7.361 1.00 91.06 111 ARG A N 1
ATOM 897 C CA . ARG A 1 111 ? -0.726 13.299 6.710 1.00 91.06 111 ARG A CA 1
ATOM 898 C C . ARG A 1 111 ? 0.467 12.851 7.554 1.00 91.06 111 ARG A C 1
ATOM 900 O O . ARG A 1 111 ? 1.359 13.651 7.832 1.00 91.06 111 ARG A O 1
ATOM 907 N N . THR A 1 112 ? 0.498 11.571 7.897 1.00 94.25 112 THR A N 1
ATOM 908 C CA . THR A 1 112 ? 1.672 10.885 8.438 1.00 94.25 112 THR A CA 1
ATOM 909 C C . THR A 1 112 ? 2.334 10.082 7.326 1.00 94.25 112 THR A C 1
ATOM 911 O O . THR A 1 112 ? 1.659 9.442 6.515 1.00 94.25 112 THR A O 1
ATOM 914 N N . VAL A 1 113 ? 3.661 10.140 7.285 1.00 95.38 113 VAL A N 1
ATOM 915 C CA . VAL A 1 113 ? 4.524 9.385 6.377 1.00 95.38 113 VAL A CA 1
ATOM 916 C C . V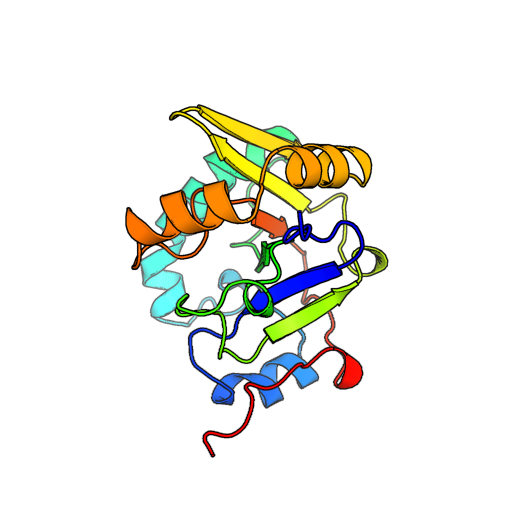AL A 1 113 ? 5.740 8.960 7.188 1.00 95.38 113 VAL A C 1
ATOM 918 O O . VAL A 1 113 ? 6.447 9.816 7.718 1.00 95.38 113 VAL A O 1
ATOM 921 N N . VAL A 1 114 ? 5.961 7.657 7.312 1.00 97.31 114 VAL A N 1
ATOM 922 C CA . VAL A 1 114 ? 7.070 7.083 8.084 1.00 97.31 114 VAL A CA 1
ATOM 923 C C . VAL A 1 114 ? 7.657 5.875 7.350 1.00 97.31 114 VAL A C 1
ATOM 925 O O . VAL A 1 114 ? 6.958 5.266 6.530 1.00 97.31 114 VAL A O 1
ATOM 928 N N . PRO A 1 115 ? 8.923 5.502 7.615 1.00 97.69 115 PRO A N 1
ATOM 929 C CA . PRO A 1 115 ? 9.470 4.238 7.132 1.00 97.69 115 PRO A CA 1
ATOM 930 C C . PRO A 1 115 ? 8.586 3.059 7.544 1.00 97.69 115 PRO A C 1
ATOM 932 O O . PRO A 1 115 ? 7.997 3.068 8.628 1.00 97.69 115 PRO A O 1
ATOM 935 N N . LEU A 1 116 ? 8.492 2.036 6.695 1.00 97.62 116 LEU A N 1
ATOM 936 C CA . LEU A 1 116 ? 7.757 0.830 7.052 1.00 97.62 116 LEU A CA 1
ATOM 937 C C . LEU A 1 116 ? 8.556 -0.004 8.063 1.00 97.62 116 LEU A C 1
ATOM 939 O O . LEU A 1 116 ? 9.528 -0.668 7.709 1.00 97.62 116 LEU A O 1
ATOM 943 N N . THR A 1 117 ? 8.116 -0.001 9.319 1.00 96.44 117 THR A N 1
ATOM 944 C CA . THR A 1 117 ? 8.653 -0.850 10.391 1.00 96.44 117 THR A CA 1
ATOM 945 C C . THR A 1 117 ? 7.522 -1.593 11.102 1.00 96.44 117 THR A C 1
ATOM 947 O O . THR A 1 117 ? 6.355 -1.206 11.003 1.00 96.44 117 THR A O 1
ATOM 950 N N . ALA A 1 118 ? 7.859 -2.664 11.829 1.00 94.50 118 ALA A N 1
ATOM 951 C CA . ALA A 1 118 ? 6.888 -3.378 12.662 1.00 94.50 118 ALA A CA 1
ATOM 952 C C . ALA A 1 118 ? 6.262 -2.449 13.719 1.00 94.50 118 ALA A C 1
ATOM 954 O O . ALA A 1 118 ? 5.045 -2.415 13.851 1.00 94.50 118 ALA A O 1
ATOM 955 N N . GLU A 1 119 ? 7.079 -1.626 14.383 1.00 96.19 119 GLU A N 1
ATOM 956 C CA . GLU A 1 119 ? 6.628 -0.631 15.367 1.00 96.19 119 GLU A CA 1
ATOM 957 C C . GLU A 1 119 ? 5.645 0.376 14.752 1.00 96.19 119 GLU A C 1
ATOM 959 O O . GLU A 1 119 ? 4.557 0.584 15.281 1.00 96.19 119 GLU A O 1
ATOM 964 N N . ALA A 1 120 ? 5.956 0.928 13.574 1.00 96.56 120 ALA A N 1
ATOM 965 C CA . ALA A 1 120 ? 5.060 1.862 12.893 1.00 96.56 120 ALA A CA 1
ATOM 966 C C . ALA A 1 120 ? 3.712 1.213 12.517 1.00 96.56 120 ALA A C 1
ATOM 968 O O . ALA A 1 120 ? 2.665 1.865 12.562 1.00 96.56 120 ALA A O 1
ATOM 969 N N . LEU A 1 121 ? 3.717 -0.077 12.156 1.00 96.50 121 LEU A N 1
ATOM 970 C CA . LEU A 1 121 ? 2.492 -0.839 11.903 1.00 96.50 121 LEU A CA 1
ATOM 971 C C . LEU A 1 121 ? 1.706 -1.117 13.187 1.00 96.50 121 LEU A C 1
ATOM 973 O O . LEU A 1 121 ? 0.481 -1.019 13.161 1.00 96.50 121 LEU A O 1
ATOM 977 N N . GLU A 1 122 ? 2.375 -1.442 14.293 1.00 96.31 122 GLU A N 1
ATOM 978 C CA . GLU A 1 122 ? 1.748 -1.631 15.605 1.00 96.31 122 GLU A CA 1
ATOM 979 C C . GLU A 1 122 ? 1.079 -0.342 16.093 1.00 96.31 122 GLU A C 1
ATOM 981 O O . GLU A 1 122 ? -0.091 -0.363 16.483 1.00 96.31 122 GLU A O 1
ATOM 986 N N . GLU A 1 123 ? 1.768 0.796 15.984 1.00 95.69 123 GLU A N 1
ATOM 987 C CA . GLU A 1 123 ? 1.215 2.115 16.298 1.00 95.69 123 GLU A CA 1
ATOM 988 C C . GLU A 1 123 ? -0.003 2.437 15.427 1.00 95.69 123 GLU A C 1
ATOM 990 O O . GLU A 1 123 ? -1.063 2.825 15.930 1.00 95.69 123 GLU A O 1
ATOM 995 N N . ALA A 1 124 ? 0.110 2.228 14.112 1.00 94.62 124 ALA A N 1
ATOM 996 C CA . ALA A 1 124 ? -1.008 2.432 13.203 1.00 94.62 124 ALA A CA 1
ATOM 997 C C . ALA A 1 124 ? -2.176 1.483 13.510 1.00 94.62 124 ALA A C 1
ATOM 999 O O . ALA A 1 124 ? -3.332 1.893 13.407 1.00 94.62 124 ALA A O 1
ATOM 1000 N N . ALA A 1 125 ? -1.910 0.239 13.915 1.00 94.31 125 ALA A N 1
ATOM 1001 C CA . ALA A 1 125 ? -2.943 -0.725 14.272 1.00 94.31 125 ALA A CA 1
ATOM 1002 C C . ALA A 1 125 ? -3.653 -0.382 15.588 1.00 94.31 125 ALA A C 1
ATOM 1004 O O . ALA A 1 125 ? -4.864 -0.588 15.691 1.00 94.31 125 ALA A O 1
ATOM 1005 N N . ALA A 1 126 ? -2.933 0.175 16.564 1.00 94.06 126 ALA A N 1
ATOM 1006 C CA . ALA A 1 126 ? -3.514 0.684 17.802 1.00 94.06 126 ALA A CA 1
ATOM 1007 C C . ALA A 1 126 ? -4.403 1.915 17.555 1.00 94.06 126 ALA A C 1
ATOM 1009 O O . ALA A 1 126 ? -5.454 2.063 18.180 1.00 94.06 126 ALA A O 1
ATOM 1010 N N . LEU A 1 127 ? -4.001 2.777 16.618 1.00 93.50 127 LEU A N 1
ATOM 1011 C CA . LEU A 1 127 ? -4.719 3.996 16.258 1.00 93.50 127 LEU A CA 1
ATOM 1012 C C . LEU A 1 127 ? -5.978 3.722 15.417 1.00 93.50 127 LEU A C 1
ATOM 1014 O O . LEU A 1 127 ? -7.060 4.250 15.689 1.00 93.50 127 LEU A O 1
ATOM 1018 N N . TRP A 1 128 ? -5.847 2.900 14.375 1.00 92.75 128 TRP A N 1
ATOM 1019 C CA . TRP A 1 128 ? -6.889 2.689 13.373 1.00 92.75 128 TRP A CA 1
ATOM 1020 C C . TRP A 1 128 ? -7.842 1.558 13.750 1.00 92.75 128 TRP A C 1
ATOM 1022 O O . TRP A 1 128 ? -7.767 0.429 13.265 1.00 92.75 128 TRP A O 1
ATOM 1032 N N . THR A 1 129 ? -8.798 1.902 14.609 1.00 92.31 129 THR A N 1
ATOM 1033 C CA . THR A 1 129 ? -9.879 1.001 15.020 1.00 92.31 129 THR A CA 1
ATOM 1034 C C . THR A 1 129 ? -10.885 0.734 13.894 1.00 92.31 129 THR A C 1
ATOM 1036 O O . THR A 1 129 ? -11.011 1.503 12.938 1.00 92.31 129 THR A O 1
ATOM 1039 N N . ALA A 1 130 ? -11.669 -0.340 14.034 1.00 92.19 130 ALA A N 1
ATOM 1040 C CA . ALA A 1 130 ? -12.737 -0.677 13.091 1.00 92.19 130 ALA A CA 1
ATOM 1041 C C . ALA A 1 130 ? -13.730 0.480 12.883 1.00 92.19 130 ALA A C 1
ATOM 1043 O O . ALA A 1 130 ? -14.128 0.758 11.751 1.00 92.19 130 ALA A O 1
ATOM 1044 N N . ASP A 1 131 ? -14.099 1.175 13.961 1.00 91.38 131 ASP A N 1
ATOM 1045 C CA . ASP A 1 131 ? -15.042 2.293 13.917 1.00 91.38 131 ASP A CA 1
ATOM 1046 C C . ASP A 1 131 ? -14.453 3.493 13.177 1.00 91.38 131 ASP A C 1
ATOM 1048 O O . ASP A 1 131 ? -15.134 4.095 12.345 1.00 91.38 131 ASP A O 1
ATOM 1052 N N . LEU A 1 132 ? -13.169 3.792 13.399 1.00 90.75 132 LEU A N 1
ATOM 1053 C CA . LEU A 1 132 ? -12.483 4.871 12.694 1.00 90.75 132 LEU A CA 1
ATOM 1054 C C . LEU A 1 132 ? -12.393 4.586 11.190 1.00 90.75 132 LEU A C 1
ATOM 1056 O O . LEU A 1 132 ? -12.705 5.457 10.374 1.00 90.75 132 LEU A O 1
ATOM 1060 N N . VAL A 1 133 ? -12.050 3.350 10.812 1.00 90.50 133 VAL A N 1
ATOM 1061 C CA . VAL A 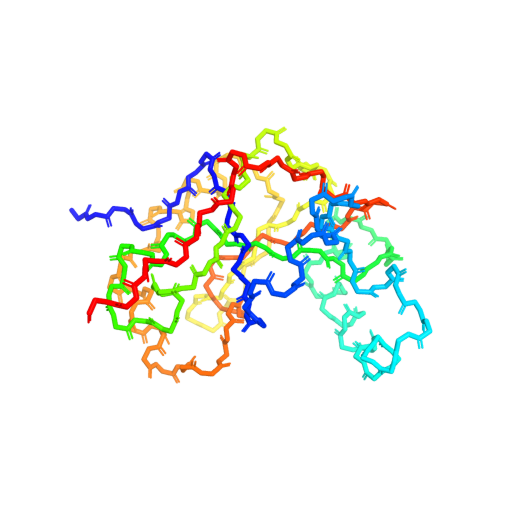1 133 ? -12.009 2.932 9.403 1.00 90.50 133 VAL A CA 1
ATOM 1062 C C . VAL A 1 133 ? -13.403 2.999 8.767 1.00 90.50 133 VAL A C 1
ATOM 1064 O O . VAL A 1 133 ? -13.538 3.484 7.644 1.00 90.50 133 VAL A O 1
ATOM 1067 N N . ARG A 1 134 ? -14.463 2.578 9.471 1.00 88.94 134 ARG A N 1
ATOM 1068 C CA . ARG A 1 134 ? -15.851 2.682 8.977 1.00 88.94 134 ARG A CA 1
ATOM 1069 C C . ARG A 1 134 ? -16.299 4.128 8.808 1.00 88.94 134 ARG A C 1
ATOM 1071 O O . ARG A 1 134 ? -16.852 4.469 7.764 1.00 88.94 134 ARG A O 1
ATOM 1078 N N . ALA A 1 135 ? -16.050 4.975 9.804 1.00 88.44 135 ALA A N 1
ATOM 1079 C CA . ALA A 1 135 ? -16.391 6.395 9.761 1.00 88.44 135 ALA A CA 1
ATOM 1080 C C . ALA A 1 135 ? -15.639 7.118 8.637 1.00 88.44 135 ALA A C 1
ATOM 1082 O O . ALA A 1 135 ? -16.175 8.011 7.978 1.00 88.44 135 ALA A O 1
ATOM 1083 N N . TRP A 1 136 ? -14.391 6.727 8.386 1.00 86.06 136 TRP A N 1
ATOM 1084 C CA . TRP A 1 136 ? -13.654 7.185 7.221 1.00 86.06 136 TRP A CA 1
ATOM 1085 C C . TRP A 1 136 ? -14.302 6.722 5.907 1.00 86.06 136 TRP A C 1
ATOM 1087 O O . TRP A 1 136 ? -14.604 7.556 5.051 1.00 86.06 136 TRP A O 1
ATOM 1097 N N . TYR A 1 137 ? -14.562 5.420 5.770 1.00 82.19 137 TYR A N 1
ATOM 1098 C CA . TYR A 1 137 ? -15.108 4.825 4.550 1.00 82.19 137 TYR A CA 1
ATOM 1099 C C . TYR A 1 137 ? -16.470 5.431 4.180 1.00 82.19 137 TYR A C 1
ATOM 1101 O O . TYR A 1 137 ? -16.713 5.748 3.019 1.00 82.19 137 TYR A O 1
ATOM 1109 N N . ALA A 1 138 ? -17.333 5.677 5.170 1.00 83.50 138 ALA A N 1
ATOM 1110 C CA . ALA A 1 138 ? -18.642 6.300 4.972 1.00 83.50 138 ALA A CA 1
ATOM 1111 C C . ALA A 1 138 ? -18.559 7.730 4.404 1.00 83.50 138 ALA A C 1
ATOM 1113 O O . ALA A 1 138 ? -19.436 8.139 3.647 1.00 83.50 138 ALA A O 1
ATOM 1114 N N . ARG A 1 139 ? -17.505 8.486 4.738 1.00 82.25 139 ARG A N 1
ATOM 1115 C CA . ARG A 1 139 ? -17.279 9.842 4.208 1.00 82.25 139 ARG A CA 1
ATOM 1116 C C . ARG A 1 139 ? -16.705 9.834 2.793 1.00 82.25 139 ARG A C 1
ATOM 1118 O O . ARG A 1 139 ? -16.899 10.796 2.060 1.00 82.25 139 ARG A O 1
ATOM 1125 N N . ASN A 1 140 ? -15.994 8.771 2.415 1.00 73.25 140 ASN A N 1
ATOM 1126 C CA . ASN A 1 140 ? -15.230 8.702 1.170 1.00 73.25 140 ASN A CA 1
ATOM 1127 C C . ASN A 1 140 ? -15.359 7.331 0.477 1.00 73.25 140 ASN A C 1
ATOM 1129 O O . ASN A 1 140 ? -14.344 6.672 0.238 1.00 73.25 140 ASN A O 1
ATOM 1133 N N . PRO A 1 141 ? -16.574 6.892 0.096 1.00 68.62 141 PRO A N 1
ATOM 1134 C CA . PRO A 1 141 ? -16.798 5.530 -0.401 1.00 68.62 141 PRO A CA 1
ATOM 1135 C C . PRO A 1 141 ? -16.057 5.224 -1.713 1.00 68.62 141 PRO A C 1
ATOM 1137 O O . PRO A 1 141 ? -15.789 4.065 -2.012 1.00 68.62 141 PRO A O 1
ATOM 1140 N N . ASN A 1 142 ? -15.697 6.261 -2.479 1.00 67.19 142 ASN A N 1
ATOM 1141 C CA . ASN A 1 142 ? -15.024 6.128 -3.772 1.00 67.19 142 ASN A CA 1
ATOM 1142 C C . ASN A 1 142 ? -13.498 6.309 -3.695 1.00 67.19 142 ASN A C 1
ATOM 1144 O O . ASN A 1 142 ? -12.798 5.938 -4.636 1.00 67.19 142 ASN A O 1
ATOM 1148 N N . MET A 1 143 ? -12.954 6.867 -2.605 1.00 60.88 143 MET A N 1
ATOM 1149 C CA . MET A 1 143 ? -11.518 7.166 -2.502 1.00 60.88 143 MET A CA 1
ATOM 1150 C C . MET A 1 143 ? -10.799 6.058 -1.756 1.00 60.88 143 MET A C 1
ATOM 1152 O O . MET A 1 143 ? -10.390 6.195 -0.606 1.00 60.88 143 MET A O 1
ATOM 1156 N N . SER A 1 144 ? -10.677 4.928 -2.440 1.00 57.75 144 SER A N 1
ATOM 1157 C CA . SER A 1 144 ? -10.025 3.746 -1.898 1.00 57.75 144 SER A CA 1
ATOM 1158 C C . SER A 1 144 ? -8.551 4.076 -1.607 1.00 57.75 144 SER A C 1
ATOM 1160 O O . SER A 1 144 ? -7.778 4.335 -2.524 1.00 57.75 144 SER A O 1
ATOM 1162 N N . PHE A 1 145 ? -8.182 4.064 -0.323 1.00 60.25 145 PHE A N 1
ATOM 1163 C CA . PHE A 1 145 ? -6.808 4.014 0.204 1.00 60.25 145 PHE A CA 1
ATOM 1164 C C . PHE A 1 145 ? -5.981 5.301 0.320 1.00 60.25 145 PHE A C 1
ATOM 1166 O O . PHE A 1 145 ? -4.824 5.208 0.707 1.00 60.25 145 PHE A O 1
ATOM 1173 N N . TYR A 1 146 ? -6.532 6.497 0.094 1.00 62.25 146 TYR A N 1
ATOM 1174 C CA . TYR A 1 146 ? -5.717 7.715 0.250 1.00 62.25 146 TYR A CA 1
ATOM 1175 C C . TYR A 1 146 ? -5.511 8.177 1.694 1.00 62.25 146 TYR A C 1
ATOM 1177 O O . TYR A 1 146 ? -4.665 9.029 1.917 1.00 62.25 146 TYR A O 1
ATOM 1185 N N . TYR A 1 147 ? -6.287 7.702 2.667 1.00 68.88 147 TYR A N 1
ATOM 1186 C CA . TYR A 1 147 ? -6.329 8.319 4.005 1.00 68.88 147 TYR A CA 1
ATOM 1187 C C . TYR A 1 147 ? -6.283 7.327 5.168 1.00 68.88 147 TYR A C 1
ATOM 1189 O O . TYR A 1 147 ? -5.956 7.713 6.281 1.00 68.88 147 TYR A O 1
ATOM 1197 N N . VAL A 1 148 ? -6.594 6.057 4.930 1.00 86.56 148 VAL A N 1
ATOM 1198 C CA . VAL A 1 148 ? -6.355 4.983 5.903 1.00 86.56 148 VAL A CA 1
ATOM 1199 C C . VAL A 1 148 ? -4.908 4.490 5.793 1.00 86.56 148 VAL A C 1
ATOM 1201 O O . VAL A 1 148 ? -4.264 4.809 4.793 1.00 86.56 148 VAL A O 1
ATOM 1204 N N . PRO A 1 149 ? -4.395 3.696 6.755 1.00 93.50 149 PRO A N 1
ATOM 1205 C CA . PRO A 1 149 ? -3.100 3.044 6.645 1.00 93.50 149 PRO A CA 1
ATOM 1206 C C . PRO A 1 149 ? -2.917 2.393 5.284 1.00 93.50 149 PRO A C 1
ATOM 1208 O O . PRO A 1 149 ? -3.669 1.499 4.882 1.00 93.50 149 PRO A O 1
ATOM 1211 N N . GLN A 1 150 ? -1.909 2.876 4.578 1.00 93.75 150 GLN A N 1
ATOM 1212 C CA . GLN A 1 150 ? -1.481 2.407 3.282 1.00 93.75 150 GLN A CA 1
ATOM 1213 C C . GLN A 1 150 ? 0.024 2.202 3.335 1.00 93.75 150 GLN A C 1
ATOM 1215 O O . GLN A 1 150 ? 0.768 3.039 3.841 1.00 93.75 150 GLN A O 1
ATOM 1220 N N . VAL A 1 151 ? 0.464 1.080 2.791 1.00 96.06 151 VAL A N 1
ATOM 1221 C CA . VAL A 1 151 ? 1.873 0.809 2.566 1.00 96.06 151 VAL A CA 1
ATOM 1222 C C . VAL A 1 151 ? 2.141 1.000 1.084 1.00 96.06 151 VAL A C 1
ATOM 1224 O O . VAL A 1 151 ? 1.546 0.314 0.254 1.00 96.06 151 VAL A O 1
ATOM 1227 N N . ALA A 1 152 ? 3.002 1.954 0.748 1.00 95.12 152 ALA A N 1
ATOM 1228 C CA . ALA A 1 152 ? 3.463 2.173 -0.615 1.00 95.12 152 ALA A CA 1
ATOM 1229 C C . ALA A 1 152 ? 4.879 1.612 -0.741 1.00 95.12 152 ALA A C 1
ATOM 1231 O O . ALA A 1 152 ? 5.781 2.050 -0.031 1.00 95.12 152 ALA A O 1
ATOM 1232 N N . VAL A 1 153 ? 5.053 0.629 -1.619 1.00 96.19 153 VAL A N 1
ATOM 1233 C CA . VAL A 1 153 ? 6.329 -0.047 -1.872 1.00 96.19 153 VAL A CA 1
ATOM 1234 C C . VAL A 1 153 ? 6.794 0.341 -3.263 1.00 96.19 153 VAL A C 1
ATOM 1236 O O . VAL A 1 153 ? 6.002 0.270 -4.195 1.00 96.19 153 VAL A O 1
ATOM 1239 N N . PHE A 1 154 ? 8.056 0.714 -3.437 1.00 95.25 154 PHE A N 1
ATOM 1240 C CA . PHE A 1 154 ? 8.603 1.184 -4.712 1.00 95.25 154 PHE A CA 1
ATOM 1241 C C . PHE A 1 154 ? 9.678 0.233 -5.243 1.00 95.25 154 PHE A C 1
ATOM 1243 O O . PHE A 1 154 ? 10.820 0.655 -5.419 1.00 95.25 154 PHE A O 1
ATOM 1250 N N . PRO A 1 155 ? 9.329 -1.039 -5.511 1.00 93.19 155 PRO A N 1
ATOM 1251 C CA . PRO A 1 155 ? 10.300 -2.070 -5.845 1.00 93.19 155 PRO A CA 1
ATOM 1252 C C . PRO A 1 155 ? 10.959 -1.808 -7.205 1.00 93.19 155 PRO A C 1
ATOM 1254 O O . PRO A 1 155 ? 10.288 -1.405 -8.156 1.00 93.19 155 PRO A O 1
ATOM 1257 N N . ASP A 1 156 ? 12.251 -2.106 -7.336 1.00 88.94 156 ASP A N 1
ATOM 1258 C CA . ASP A 1 156 ? 12.931 -2.083 -8.644 1.00 88.94 156 ASP A CA 1
ATOM 1259 C C . ASP A 1 156 ? 12.371 -3.149 -9.618 1.00 88.94 156 ASP A C 1
ATOM 1261 O O . ASP A 1 156 ? 12.470 -3.001 -10.836 1.00 88.94 156 ASP A O 1
ATOM 1265 N N . GLY A 1 157 ? 11.749 -4.210 -9.086 1.00 89.62 157 GLY A N 1
ATOM 1266 C CA . GLY A 1 157 ? 11.086 -5.285 -9.833 1.00 89.62 157 GLY A CA 1
ATOM 1267 C C . GLY A 1 157 ? 9.651 -5.557 -9.364 1.00 89.62 157 GLY A C 1
ATOM 1268 O O . GLY A 1 157 ? 9.006 -4.711 -8.753 1.00 89.62 157 GLY A O 1
ATOM 1269 N N . GLY A 1 158 ? 9.127 -6.748 -9.660 1.00 91.56 158 GLY A N 1
ATOM 1270 C CA . GLY A 1 158 ? 7.828 -7.188 -9.142 1.00 91.56 158 GLY A CA 1
ATOM 1271 C C . GLY A 1 158 ? 7.937 -7.753 -7.727 1.00 91.56 158 GLY A C 1
ATOM 1272 O O . GLY A 1 158 ? 8.917 -8.416 -7.397 1.00 91.56 158 GLY A O 1
ATOM 1273 N N . ILE A 1 159 ? 6.911 -7.539 -6.902 1.00 95.81 159 ILE A N 1
ATOM 1274 C CA . ILE A 1 159 ? 6.755 -8.274 -5.639 1.00 95.81 159 ILE A CA 1
ATOM 1275 C C . ILE A 1 159 ? 6.187 -9.645 -5.995 1.00 95.81 159 ILE A C 1
ATOM 1277 O O . ILE A 1 159 ? 5.073 -9.729 -6.518 1.00 95.81 159 ILE A O 1
ATOM 1281 N N . ALA A 1 160 ? 6.957 -10.709 -5.764 1.00 95.94 160 ALA A N 1
ATOM 1282 C CA . ALA A 1 160 ? 6.532 -12.072 -6.066 1.00 95.94 160 ALA A CA 1
ATOM 1283 C C . ALA A 1 160 ? 5.217 -12.400 -5.343 1.00 95.94 160 ALA A C 1
ATOM 1285 O O . ALA A 1 160 ? 4.994 -11.959 -4.220 1.00 95.94 160 ALA A O 1
ATOM 1286 N N . VAL A 1 161 ? 4.332 -13.162 -5.989 1.00 96.50 161 VAL A N 1
ATOM 1287 C CA . VAL A 1 161 ? 3.048 -13.561 -5.401 1.00 96.50 161 VAL A CA 1
ATOM 1288 C C . VAL A 1 161 ? 2.893 -15.066 -5.483 1.00 96.50 161 VAL A C 1
ATOM 1290 O O . VAL A 1 161 ? 2.983 -15.658 -6.555 1.00 96.50 161 VAL A O 1
ATOM 1293 N N . HIS A 1 162 ? 2.584 -15.681 -4.346 1.00 96.06 162 HIS A N 1
ATOM 1294 C CA . HIS A 1 162 ? 2.292 -17.105 -4.275 1.00 96.06 162 HIS A CA 1
ATOM 1295 C C . HIS A 1 162 ? 0.787 -17.356 -4.335 1.00 96.06 162 HIS A C 1
ATOM 1297 O O . HIS A 1 162 ? -0.014 -16.606 -3.779 1.00 96.06 162 HIS A O 1
ATOM 1303 N N . THR A 1 163 ? 0.387 -18.474 -4.948 1.00 95.75 163 THR A N 1
ATOM 1304 C CA . THR A 1 163 ? -1.037 -18.856 -5.040 1.00 95.75 163 THR A CA 1
ATOM 1305 C C . THR A 1 163 ? -1.682 -18.995 -3.657 1.00 95.75 163 THR A C 1
ATOM 1307 O O . THR A 1 163 ? -2.844 -18.643 -3.486 1.00 95.75 163 THR A O 1
ATOM 1310 N N . ALA A 1 164 ? -0.916 -19.437 -2.653 1.00 97.19 164 ALA A N 1
ATOM 1311 C CA . ALA A 1 164 ? -1.378 -19.568 -1.270 1.00 97.19 164 ALA A CA 1
ATOM 1312 C C . ALA A 1 164 ? -1.771 -18.230 -0.612 1.00 97.19 164 ALA A C 1
ATOM 1314 O O . ALA A 1 164 ? -2.479 -18.237 0.388 1.00 97.19 164 ALA A O 1
ATOM 1315 N N . TRP A 1 165 ? -1.328 -17.095 -1.158 1.00 97.50 165 TRP A N 1
ATOM 1316 C CA . TRP A 1 165 ? -1.648 -15.758 -0.649 1.00 97.50 165 TRP A CA 1
ATOM 1317 C C . TRP A 1 165 ? -2.901 -15.167 -1.295 1.00 97.50 165 TRP A C 1
ATOM 1319 O O . TRP A 1 165 ? -3.377 -14.110 -0.880 1.00 97.50 165 TRP A O 1
ATOM 1329 N N . VAL A 1 166 ? -3.426 -15.811 -2.342 1.00 97.12 166 VAL A N 1
ATOM 1330 C CA . VAL A 1 166 ? -4.614 -15.337 -3.047 1.00 97.12 166 VAL A CA 1
ATOM 1331 C C . VAL A 1 166 ? -5.847 -15.750 -2.266 1.00 97.12 166 VAL A C 1
ATOM 1333 O O . VAL A 1 166 ? -6.267 -16.907 -2.266 1.00 97.12 166 VAL A O 1
ATOM 1336 N N . GLU A 1 167 ? -6.483 -14.767 -1.651 1.00 95.81 167 GLU A N 1
ATOM 1337 C CA . GLU A 1 167 ? -7.738 -14.962 -0.960 1.00 95.81 167 GLU A CA 1
ATOM 1338 C C . GLU A 1 167 ? -8.884 -14.468 -1.847 1.00 95.81 167 GLU A C 1
ATOM 1340 O O . GLU A 1 167 ? -9.193 -13.272 -1.908 1.00 95.81 167 GLU A O 1
ATOM 1345 N N . ARG A 1 168 ? -9.535 -15.402 -2.544 1.00 92.62 168 ARG A N 1
ATOM 1346 C CA . ARG A 1 168 ? -10.655 -15.090 -3.441 1.00 92.62 168 ARG A CA 1
ATOM 1347 C C . ARG A 1 168 ? -11.866 -14.559 -2.690 1.00 92.62 168 ARG A C 1
ATOM 1349 O O . ARG A 1 168 ? -12.097 -14.919 -1.532 1.00 92.62 168 ARG A O 1
ATOM 1356 N N . ALA A 1 169 ? -12.624 -13.699 -3.364 1.00 82.31 169 ALA A N 1
ATOM 1357 C CA . ALA A 1 169 ? -13.956 -13.318 -2.924 1.00 82.31 169 ALA A CA 1
ATOM 1358 C C . ALA A 1 169 ? -14.791 -14.581 -2.634 1.00 82.31 169 ALA A C 1
ATOM 1360 O O . ALA A 1 169 ? -14.710 -15.544 -3.403 1.00 82.31 169 ALA A O 1
ATOM 1361 N N . PRO A 1 170 ? -15.579 -14.614 -1.546 1.00 73.81 170 PRO A N 1
ATOM 1362 C CA . PRO A 1 170 ? -16.547 -15.687 -1.369 1.00 73.81 170 PRO A CA 1
ATOM 1363 C C . PRO A 1 170 ? -17.494 -15.698 -2.576 1.00 73.81 170 PRO A C 1
ATOM 1365 O O . PRO A 1 170 ? -17.953 -14.637 -3.001 1.00 73.81 170 PRO A O 1
ATOM 1368 N N . ALA A 1 171 ? -17.750 -16.883 -3.138 1.00 63.59 171 ALA A N 1
ATOM 1369 C CA . ALA A 1 171 ? -18.739 -17.038 -4.199 1.00 63.59 171 ALA A CA 1
ATOM 1370 C C . ALA A 1 171 ? -20.085 -16.490 -3.704 1.00 63.59 171 ALA A C 1
ATOM 1372 O O . ALA A 1 171 ? -20.478 -16.771 -2.568 1.00 63.59 171 ALA A O 1
ATOM 1373 N N . GLU A 1 172 ? -20.758 -15.676 -4.519 1.00 57.47 172 GLU A N 1
ATOM 1374 C CA . GLU A 1 172 ? -22.122 -15.250 -4.207 1.00 57.47 172 GLU A CA 1
ATOM 1375 C C . GLU A 1 172 ? -22.997 -16.508 -4.132 1.00 57.47 172 GLU A C 1
ATOM 1377 O O . GLU A 1 172 ? -23.051 -17.283 -5.087 1.00 57.47 172 GLU A O 1
ATOM 1382 N N . ALA A 1 173 ? -23.573 -16.752 -2.953 1.00 42.88 173 ALA A N 1
ATOM 1383 C CA . ALA A 1 173 ? -24.523 -17.832 -2.706 1.00 42.88 173 ALA A CA 1
ATOM 1384 C C . ALA A 1 173 ? -25.924 -17.438 -3.179 1.00 42.88 173 ALA A C 1
ATOM 1386 O O . ALA A 1 173 ? -26.270 -16.241 -3.026 1.00 42.88 173 ALA A O 1
#

Organism: Symbiobacterium thermophilum (NCBI:txid2734)

pLDDT: mean 90.41, std 9.27, range [42.88, 97.81]

Foldseek 3Di:
DDQQFDLFWWKDFDPPACPCVVVCQVFNADFPQVCVVDPVCVVCVVVLLVVCVVAPCVQQNDDDGSFDKIFRGNCCVPPPAPRVQTKIFIGTPVLAPQSQKWKWAADPNDIDIGRDDSVVSVVLSVVDDSVNVVVVCVVPNPPPPPHHIMMTGRDNGHRHGDPVRTDHGPPDD

Radius of gyration: 15.52 Å; chains: 1; bounding box: 40×36×43 Å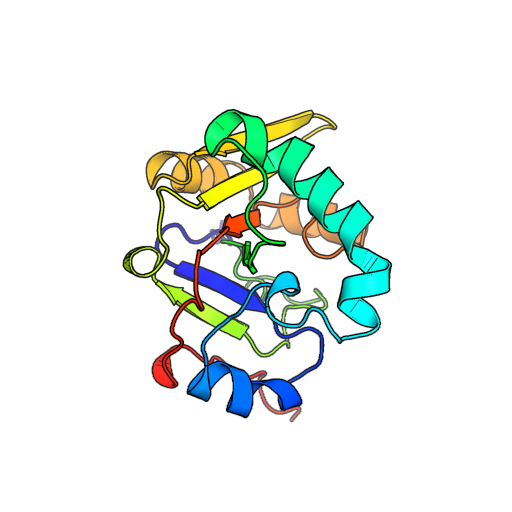

Sequence (173 aa):
MATVCRVDTLYHYLMGGDESLPGILDKGLLPASAFPESERWQRFESFYRSLYAQWAEPLLGPFRNSGVYFTPIDFRLLPGTYLHRRTRIAVPLSEIPLEQAVLTYELDGRRTVVPLTAEALEEAAALWTADLVRAWYARNPNMSFYYVPQVAVFPDGGIAVHTAWVERAPAEA

Secondary structure (DSSP, 8-state):
----B-SSEEEEE-TT-GGGHHHHHHH-B--GGG-TT-HHHHHHHHHHHHHHHHHTHHHH-S-----EEEBSB-GGGSTTSTTTTS-EEEEEGGGS-GGGEEEEEEETTEEEEEE--HHHHHHHHHH--HHHHHHHHHH-TT-TTSSS-EEEE--SS-B---GGGEEPPPPP-